Protein AF-A0A947AB11-F1 (afdb_monomer_lite)

Sequence (50 aa):
MEKPDQSIIIFDGVCNLCEYSVRFIVKNDRQARFKFHCLVSTLTLQSKTA

Structure (mmCIF, N/CA/C/O backbone):
data_AF-A0A947AB11-F1
#
_entry.id   AF-A0A947AB11-F1
#
loop_
_atom_site.group_PDB
_atom_site.id
_atom_site.type_symbol
_atom_site.label_a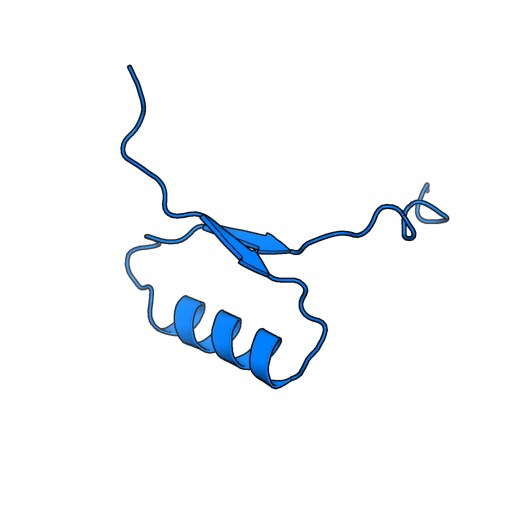tom_id
_atom_site.label_alt_id
_atom_site.label_comp_id
_atom_site.label_asym_id
_atom_site.label_entity_id
_atom_site.label_seq_id
_atom_site.pdbx_PDB_ins_code
_atom_site.Cartn_x
_atom_site.Cartn_y
_atom_site.Cartn_z
_atom_site.occupancy
_atom_site.B_iso_or_equiv
_atom_site.auth_seq_id
_atom_site.auth_comp_id
_atom_site.auth_asym_id
_atom_site.auth_atom_id
_atom_site.pdbx_PDB_model_num
ATOM 1 N N . MET A 1 1 ? -8.868 22.173 12.929 1.00 46.97 1 MET A N 1
ATOM 2 C CA . MET A 1 1 ? -9.165 20.886 13.592 1.00 46.97 1 MET A CA 1
ATOM 3 C C . MET A 1 1 ? -8.488 19.809 12.761 1.00 46.97 1 MET A C 1
ATOM 5 O O . MET A 1 1 ? -9.085 19.308 11.816 1.00 46.97 1 MET A O 1
ATOM 9 N N . GLU A 1 2 ? -7.195 19.586 13.000 1.00 59.25 2 GLU A N 1
ATOM 10 C CA . GLU A 1 2 ? -6.411 18.606 12.243 1.00 59.25 2 GLU A CA 1
ATOM 11 C C . GLU A 1 2 ? -6.817 17.205 12.700 1.00 59.25 2 GLU A C 1
ATOM 13 O O . GLU A 1 2 ? -6.837 16.886 13.888 1.00 59.25 2 GLU A O 1
ATOM 18 N N . LYS A 1 3 ? -7.307 16.426 11.738 1.00 61.06 3 LYS A N 1
ATOM 19 C CA . LYS A 1 3 ? -7.874 15.094 11.936 1.00 61.06 3 LYS A CA 1
ATOM 20 C C . LYS A 1 3 ? -6.722 14.148 12.304 1.00 61.06 3 LYS A C 1
ATOM 22 O O . LYS A 1 3 ? -5.675 14.272 11.675 1.00 61.06 3 LYS A O 1
ATOM 27 N N . PRO A 1 4 ? -6.891 13.238 13.284 1.00 55.22 4 PRO A N 1
ATOM 28 C CA . PRO A 1 4 ? -5.798 12.413 13.796 1.00 55.22 4 PRO A CA 1
ATOM 29 C C . PRO A 1 4 ? -5.051 11.726 12.653 1.00 55.22 4 PRO A C 1
ATOM 31 O O . PRO A 1 4 ? -5.691 11.163 11.759 1.00 55.22 4 PRO A O 1
ATOM 34 N N . ASP A 1 5 ? -3.721 11.831 12.707 1.00 64.19 5 ASP A N 1
ATOM 35 C CA . ASP A 1 5 ? -2.742 11.375 11.721 1.00 64.19 5 ASP A CA 1
ATOM 36 C C . ASP A 1 5 ? -3.125 10.032 11.094 1.00 64.19 5 ASP A C 1
ATOM 38 O O . ASP A 1 5 ? -2.871 8.954 11.638 1.00 64.19 5 ASP A O 1
ATOM 42 N N . GLN A 1 6 ? -3.751 10.084 9.917 1.00 71.88 6 GLN A N 1
ATOM 43 C CA . GLN A 1 6 ? -3.931 8.886 9.110 1.00 71.88 6 GLN A CA 1
ATOM 44 C C . GLN A 1 6 ? -2.558 8.530 8.549 1.00 71.88 6 GLN A C 1
ATOM 46 O O . GLN A 1 6 ? -2.004 9.281 7.751 1.00 71.88 6 GLN A O 1
ATOM 51 N N . SER A 1 7 ? -1.994 7.400 8.969 1.00 85.81 7 SER A N 1
ATOM 52 C CA . SER A 1 7 ? -0.692 6.955 8.476 1.00 85.81 7 SER A CA 1
ATOM 53 C C . SER A 1 7 ? -0.809 6.556 7.000 1.00 85.81 7 SER A C 1
ATOM 55 O O . SER A 1 7 ? -1.491 5.586 6.662 1.00 85.81 7 SER A O 1
ATOM 57 N N . ILE A 1 8 ? -0.175 7.321 6.109 1.00 88.06 8 ILE A N 1
ATOM 58 C CA . ILE A 1 8 ? -0.176 7.060 4.663 1.00 88.06 8 ILE A CA 1
ATOM 59 C C . ILE A 1 8 ? 1.112 6.325 4.291 1.00 88.06 8 ILE A C 1
ATOM 61 O O . ILE A 1 8 ? 2.211 6.809 4.548 1.00 88.06 8 ILE A O 1
ATOM 65 N N . ILE A 1 9 ? 0.967 5.163 3.661 1.00 88.19 9 ILE A N 1
ATOM 66 C CA . ILE A 1 9 ? 2.054 4.369 3.095 1.00 88.19 9 ILE A CA 1
ATOM 67 C C . ILE A 1 9 ? 2.084 4.619 1.587 1.00 88.19 9 ILE A C 1
ATOM 69 O O . ILE A 1 9 ? 1.135 4.290 0.871 1.00 88.19 9 ILE A O 1
ATOM 73 N N . ILE A 1 10 ? 3.184 5.195 1.110 1.00 8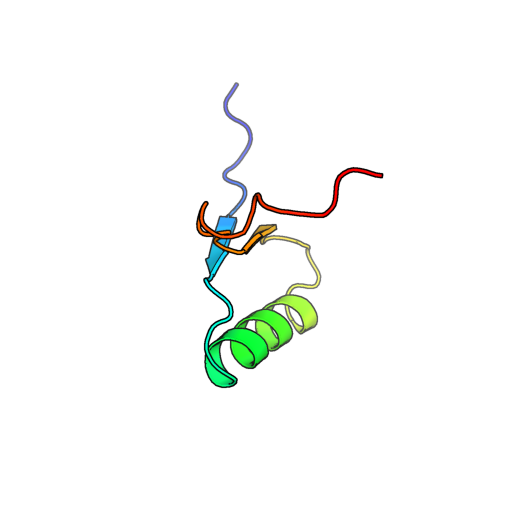7.81 10 ILE A N 1
ATOM 74 C CA . ILE A 1 10 ? 3.443 5.447 -0.310 1.00 87.81 10 ILE A CA 1
ATOM 75 C C . ILE A 1 10 ? 4.441 4.400 -0.810 1.00 87.81 10 ILE A C 1
ATOM 77 O O . ILE A 1 10 ? 5.470 4.183 -0.174 1.00 87.81 10 ILE A O 1
ATOM 81 N N . PHE A 1 11 ? 4.142 3.746 -1.931 1.00 86.06 11 PHE A N 1
ATOM 82 C CA . PHE A 1 11 ? 4.993 2.708 -2.524 1.00 86.06 11 PHE A CA 1
ATOM 83 C C . PHE A 1 11 ? 4.968 2.791 -4.056 1.00 86.06 11 PHE A C 1
ATOM 85 O O . PHE A 1 11 ? 4.014 3.301 -4.624 1.00 86.06 11 PHE A O 1
ATOM 92 N N . ASP A 1 12 ? 6.000 2.306 -4.741 1.00 80.88 12 ASP A N 1
ATOM 93 C CA . ASP A 1 12 ? 6.140 2.380 -6.208 1.00 80.88 12 ASP A CA 1
ATOM 94 C C . ASP A 1 12 ? 5.768 1.077 -6.942 1.00 80.88 12 ASP A C 1
ATOM 96 O O . ASP A 1 12 ? 5.602 1.071 -8.157 1.00 80.88 12 ASP A O 1
ATOM 100 N N . GLY A 1 13 ? 5.613 -0.034 -6.217 1.00 70.88 13 GLY A N 1
ATOM 101 C CA . GLY A 1 13 ? 5.134 -1.307 -6.763 1.00 70.88 13 GLY A CA 1
ATOM 102 C C . GLY A 1 13 ? 6.066 -1.962 -7.789 1.00 70.88 13 GLY A C 1
ATOM 103 O O . 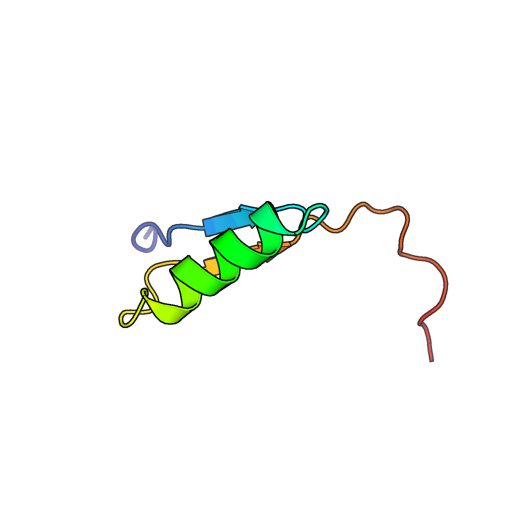GLY A 1 13 ? 5.636 -2.871 -8.491 1.00 70.88 13 GLY A O 1
ATOM 104 N N . VAL A 1 14 ? 7.330 -1.539 -7.882 1.00 75.69 14 VAL A N 1
ATOM 105 C CA . VAL A 1 14 ? 8.242 -1.946 -8.971 1.00 75.69 14 VAL A CA 1
ATOM 106 C C . VAL A 1 14 ? 8.916 -3.306 -8.754 1.00 75.69 14 VAL A C 1
ATOM 108 O O . VAL A 1 14 ? 9.589 -3.815 -9.648 1.00 75.69 14 VAL A O 1
ATOM 111 N N . CYS A 1 15 ? 8.757 -3.906 -7.571 1.00 83.00 15 CYS A N 1
ATOM 112 C CA . CYS A 1 15 ? 9.418 -5.151 -7.194 1.00 83.00 15 CYS A CA 1
ATOM 113 C C . CYS A 1 15 ? 8.470 -6.144 -6.497 1.00 83.00 15 CYS A C 1
ATOM 115 O O . CYS A 1 15 ? 7.606 -5.742 -5.718 1.00 83.00 15 CYS A O 1
ATOM 117 N N . ASN A 1 16 ? 8.674 -7.455 -6.698 1.00 82.25 16 ASN A N 1
ATOM 118 C CA . ASN A 1 16 ? 7.861 -8.512 -6.060 1.00 82.25 16 ASN A CA 1
ATOM 119 C C . ASN A 1 16 ? 7.878 -8.428 -4.523 1.00 82.25 16 ASN A C 1
ATOM 121 O O . ASN A 1 16 ? 6.893 -8.747 -3.861 1.00 82.25 16 ASN A O 1
ATOM 125 N N . LEU A 1 17 ? 8.992 -7.964 -3.947 1.00 86.50 17 LEU A N 1
ATOM 126 C CA . LEU A 1 17 ? 9.111 -7.716 -2.511 1.00 86.50 17 LEU A CA 1
ATOM 127 C C . LEU A 1 17 ? 8.222 -6.544 -2.062 1.00 86.50 17 LEU A C 1
ATOM 129 O O . LEU A 1 17 ? 7.591 -6.619 -1.011 1.00 86.50 17 LEU A O 1
ATOM 133 N N . CYS A 1 18 ? 8.146 -5.485 -2.866 1.00 85.12 18 CYS A N 1
ATOM 134 C CA . CYS A 1 18 ? 7.377 -4.272 -2.620 1.00 85.12 18 CYS A CA 1
ATOM 135 C C . CYS A 1 18 ? 5.878 -4.610 -2.615 1.00 85.12 18 CYS A C 1
ATOM 137 O O . CYS A 1 18 ? 5.162 -4.301 -1.662 1.00 85.12 18 CYS A O 1
ATOM 139 N N . GLU A 1 19 ? 5.428 -5.349 -3.636 1.00 86.31 19 GLU A N 1
ATOM 140 C CA . GLU A 1 19 ? 4.060 -5.866 -3.723 1.00 86.31 19 GLU A CA 1
ATOM 141 C C . GLU A 1 19 ? 3.730 -6.804 -2.551 1.00 86.31 19 GLU A C 1
ATOM 143 O O . GLU A 1 19 ? 2.683 -6.664 -1.910 1.00 86.31 19 GLU A O 1
ATOM 148 N N . TYR A 1 20 ? 4.627 -7.744 -2.229 1.00 91.75 20 TYR A N 1
ATOM 149 C CA . TYR A 1 20 ? 4.427 -8.673 -1.117 1.00 91.75 20 TYR A CA 1
ATOM 150 C C . TYR A 1 20 ? 4.323 -7.946 0.227 1.00 91.75 20 TYR A C 1
ATOM 152 O O . TYR A 1 20 ? 3.444 -8.262 1.028 1.00 91.75 20 TYR A O 1
ATOM 160 N N . SER A 1 21 ? 5.167 -6.938 0.450 1.00 91.94 21 SER A N 1
ATOM 161 C CA . SER A 1 21 ? 5.182 -6.139 1.677 1.00 91.94 21 SER A CA 1
ATOM 162 C C . SER A 1 21 ? 3.862 -5.393 1.868 1.00 91.94 21 SER A C 1
ATOM 164 O O . SER A 1 21 ? 3.258 -5.478 2.935 1.00 91.94 21 SER A O 1
ATOM 166 N N . VAL A 1 22 ? 3.340 -4.742 0.822 1.00 91.12 22 VAL A N 1
ATOM 167 C CA . VAL A 1 22 ? 2.028 -4.072 0.879 1.00 91.12 22 VAL A CA 1
ATOM 168 C C . VAL A 1 22 ? 0.911 -5.075 1.157 1.00 91.12 22 VAL A C 1
ATOM 170 O O . VAL A 1 22 ? 0.091 -4.857 2.048 1.00 91.12 22 VAL A O 1
ATOM 173 N N . ARG A 1 23 ? 0.899 -6.217 0.458 1.00 91.44 23 ARG A N 1
ATOM 174 C CA . ARG A 1 23 ? -0.095 -7.280 0.686 1.00 91.44 23 ARG A CA 1
ATOM 175 C C . ARG A 1 23 ? -0.038 -7.845 2.101 1.00 91.44 23 ARG A C 1
ATOM 177 O O . ARG A 1 23 ? -1.087 -8.142 2.671 1.00 91.44 23 ARG A O 1
ATOM 184 N N . PHE A 1 24 ? 1.157 -8.008 2.660 1.00 94.56 24 PHE A N 1
ATOM 185 C CA . PHE A 1 24 ? 1.348 -8.458 4.035 1.00 94.56 24 PHE A CA 1
ATOM 186 C C . PHE A 1 24 ? 0.727 -7.467 5.024 1.00 94.56 24 PHE A C 1
ATOM 188 O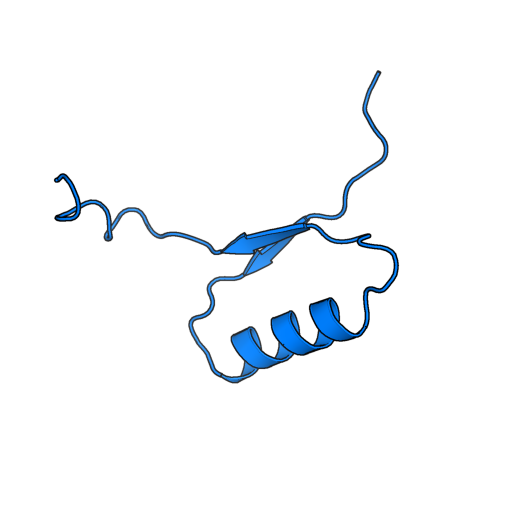 O . PHE A 1 24 ? -0.054 -7.876 5.883 1.00 94.56 24 PHE A O 1
ATOM 195 N N . ILE A 1 25 ? 0.995 -6.168 4.856 1.00 93.00 25 ILE A N 1
ATOM 196 C CA . ILE A 1 25 ? 0.450 -5.128 5.737 1.00 93.00 25 ILE A CA 1
ATOM 197 C C . ILE A 1 25 ? -1.077 -5.076 5.616 1.00 93.00 25 ILE A C 1
ATOM 199 O O . ILE A 1 25 ? -1.753 -5.115 6.637 1.00 93.00 25 ILE A O 1
ATOM 203 N N . VAL A 1 26 ? -1.638 -5.084 4.401 1.00 91.56 26 VAL A N 1
ATOM 204 C CA . VAL A 1 26 ? -3.100 -5.080 4.186 1.00 91.56 26 VAL A CA 1
ATOM 205 C C . VAL A 1 26 ? -3.777 -6.281 4.853 1.00 91.56 26 VAL A C 1
ATOM 207 O O . VAL A 1 26 ? -4.822 -6.130 5.479 1.00 91.56 26 VAL A O 1
ATOM 210 N N . LYS A 1 27 ? -3.185 -7.479 4.761 1.00 95.19 27 LYS A N 1
ATOM 211 C CA . LYS A 1 27 ? -3.734 -8.684 5.407 1.00 95.19 27 LYS A CA 1
ATOM 212 C C . LYS A 1 27 ? -3.703 -8.611 6.935 1.00 95.19 27 LYS A C 1
ATOM 214 O O . LYS A 1 27 ? -4.535 -9.246 7.582 1.00 95.19 27 LYS A O 1
ATOM 219 N N . ASN A 1 28 ? -2.748 -7.879 7.505 1.00 95.31 28 ASN A N 1
ATOM 220 C CA . ASN A 1 28 ? -2.530 -7.820 8.948 1.00 95.31 28 ASN A CA 1
ATOM 221 C C . ASN A 1 28 ? -3.111 -6.550 9.606 1.00 95.31 28 ASN A C 1
ATOM 223 O O . ASN A 1 28 ? -3.310 -6.527 10.821 1.00 95.31 28 ASN A O 1
ATOM 227 N N . ASP A 1 29 ? -3.442 -5.515 8.828 1.00 92.62 29 ASP A N 1
ATOM 228 C CA . ASP A 1 29 ? -4.064 -4.271 9.296 1.00 92.62 29 ASP A CA 1
ATOM 229 C C . ASP A 1 29 ? -5.594 -4.390 9.403 1.00 92.62 29 ASP A C 1
ATOM 231 O O . ASP A 1 29 ? -6.365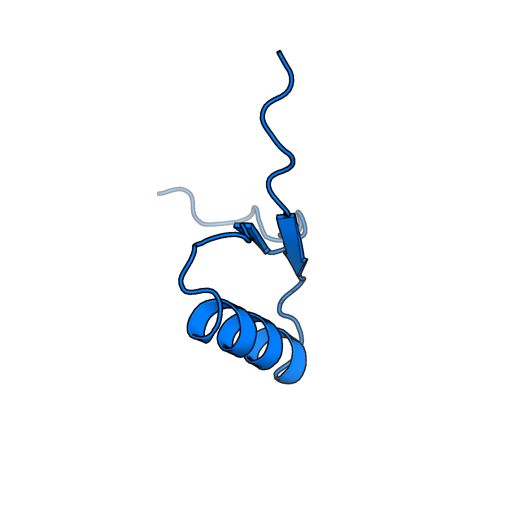 -3.812 8.638 1.00 92.62 29 ASP A O 1
ATOM 235 N N . ARG A 1 30 ? -6.056 -5.143 10.405 1.00 91.12 30 ARG A N 1
ATOM 236 C CA . ARG A 1 30 ? -7.494 -5.347 10.669 1.00 91.12 30 ARG A CA 1
ATOM 237 C C . ARG A 1 30 ? -8.256 -4.080 11.064 1.00 91.12 30 ARG A C 1
ATOM 239 O O . ARG A 1 30 ? -9.481 -4.077 11.017 1.00 91.12 30 ARG A O 1
ATOM 246 N N . GLN A 1 31 ? -7.552 -3.044 11.507 1.00 91.75 31 GLN A N 1
ATOM 247 C CA . GLN A 1 31 ? -8.148 -1.802 12.001 1.00 91.75 31 GLN A CA 1
ATOM 248 C C . GLN A 1 31 ? -8.123 -0.682 10.950 1.00 91.75 31 GLN A C 1
ATOM 250 O O . GLN A 1 31 ? -8.514 0.437 11.271 1.00 91.75 31 GLN A O 1
ATOM 255 N N . ALA A 1 32 ? -7.684 -0.974 9.716 1.00 87.56 32 ALA A N 1
ATOM 256 C CA . ALA A 1 32 ? -7.569 -0.004 8.625 1.00 87.56 32 ALA A CA 1
ATOM 257 C C . ALA A 1 32 ? -6.835 1.281 9.058 1.00 87.56 32 ALA A C 1
ATOM 259 O O . ALA A 1 32 ? -7.268 2.404 8.782 1.00 87.56 32 ALA A O 1
ATOM 260 N N . ARG A 1 33 ? -5.729 1.103 9.789 1.00 89.31 33 ARG A N 1
ATOM 261 C CA . ARG A 1 33 ? -4.895 2.188 10.316 1.00 89.31 33 ARG A CA 1
ATOM 262 C C . ARG A 1 33 ? -4.101 2.869 9.210 1.00 89.31 33 ARG A C 1
ATOM 264 O O . ARG A 1 33 ? -3.787 4.053 9.335 1.00 89.31 33 ARG A O 1
ATOM 271 N N . PHE A 1 34 ? -3.783 2.131 8.150 1.00 90.25 34 PHE A N 1
ATOM 272 C CA . PHE A 1 34 ? -2.963 2.612 7.051 1.00 90.25 34 PHE A CA 1
ATOM 273 C C . PHE A 1 34 ? -3.788 2.870 5.792 1.00 90.25 34 PHE A C 1
ATOM 275 O O . PHE A 1 34 ? -4.648 2.081 5.401 1.00 90.25 34 PHE A O 1
ATOM 282 N N . LYS A 1 35 ? -3.478 3.975 5.113 1.00 88.62 35 LYS A N 1
ATOM 283 C CA . LYS A 1 35 ? -3.919 4.226 3.737 1.00 88.62 35 LYS A CA 1
ATOM 284 C C . LYS A 1 35 ? -2.757 3.997 2.789 1.00 88.62 35 LYS A C 1
ATOM 286 O O . LYS A 1 35 ? -1.646 4.423 3.074 1.00 88.62 35 LYS A O 1
ATOM 291 N N . PHE A 1 36 ? -3.022 3.366 1.654 1.00 89.25 36 PHE A N 1
ATOM 292 C CA . PHE A 1 36 ? -1.997 3.012 0.676 1.00 89.25 36 PHE A CA 1
ATOM 293 C C . PHE A 1 36 ? -2.135 3.874 -0.577 1.00 89.25 36 PHE A C 1
ATOM 295 O O . PHE A 1 36 ? -3.245 4.067 -1.074 1.00 89.25 36 PHE A O 1
ATOM 302 N N . HIS A 1 37 ? -1.016 4.369 -1.101 1.00 87.62 37 HIS A N 1
ATOM 303 C CA . HIS A 1 37 ? -0.969 5.107 -2.360 1.00 87.62 37 HIS A CA 1
ATOM 304 C C . HIS A 1 37 ? 0.193 4.606 -3.220 1.00 87.62 37 HIS A C 1
ATOM 306 O O . HIS A 1 37 ? 1.316 4.486 -2.733 1.00 87.62 37 HIS A O 1
ATOM 312 N N . CYS A 1 38 ? -0.081 4.311 -4.490 1.00 85.50 38 CYS A N 1
ATOM 313 C CA . CYS A 1 38 ? 0.956 3.924 -5.441 1.00 85.50 38 CYS A CA 1
ATOM 314 C C . CYS A 1 38 ? 1.532 5.178 -6.111 1.00 85.50 38 CYS A C 1
ATOM 316 O O . CYS A 1 38 ? 0.765 6.033 -6.556 1.00 85.50 38 CYS A O 1
ATOM 318 N N . LEU A 1 39 ? 2.858 5.291 -6.204 1.00 83.12 39 LEU A N 1
ATOM 319 C CA . LEU A 1 39 ? 3.516 6.341 -6.975 1.00 83.12 39 LEU A CA 1
ATOM 320 C C . LEU A 1 39 ? 3.238 6.128 -8.463 1.00 83.12 39 LEU A C 1
ATOM 322 O O . LEU A 1 39 ? 3.875 5.3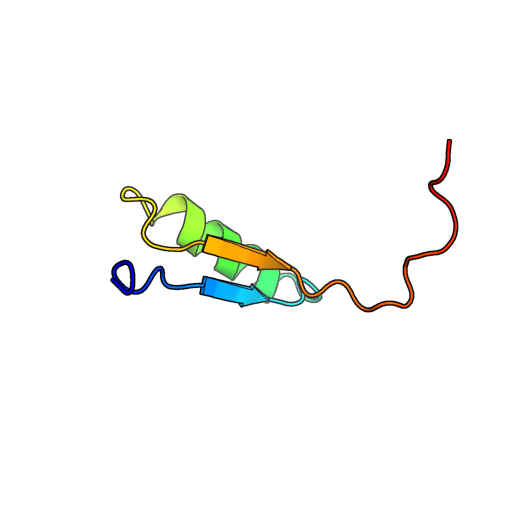20 -9.133 1.00 83.12 39 LEU A O 1
ATOM 326 N N . VAL A 1 40 ? 2.289 6.890 -8.996 1.00 68.12 40 VAL A N 1
ATOM 327 C CA . VAL A 1 40 ? 2.068 6.978 -10.437 1.00 68.12 40 VAL A CA 1
ATOM 328 C C . VAL A 1 40 ? 3.035 8.018 -10.990 1.00 68.12 40 VAL A C 1
ATOM 330 O O . VAL A 1 40 ? 2.819 9.220 -10.853 1.00 68.12 40 VAL A O 1
ATOM 333 N N . SER A 1 41 ? 4.125 7.563 -11.608 1.00 70.31 41 SER A N 1
ATOM 334 C CA . SER A 1 41 ? 4.966 8.449 -12.412 1.00 70.31 41 SER A CA 1
ATOM 335 C C . SER A 1 41 ? 4.152 8.989 -13.594 1.00 70.31 41 SER A C 1
ATOM 337 O O . SER A 1 41 ? 3.515 8.226 -14.328 1.00 70.31 41 SER A O 1
ATOM 339 N N . THR A 1 42 ? 4.202 10.308 -13.795 1.00 62.19 42 THR A N 1
ATOM 340 C CA . THR A 1 42 ? 3.476 11.098 -14.810 1.00 62.19 42 THR A CA 1
ATOM 341 C C . THR A 1 42 ? 3.714 10.647 -16.264 1.00 62.19 42 THR A C 1
ATOM 343 O O . THR A 1 42 ? 3.064 11.136 -17.181 1.00 62.19 42 THR A O 1
ATOM 346 N N . LEU A 1 43 ? 4.588 9.665 -16.503 1.00 56.50 43 LEU A N 1
ATOM 347 C CA . LEU A 1 43 ? 4.831 9.061 -17.818 1.00 56.50 43 LEU A CA 1
ATOM 348 C C . LEU A 1 43 ? 3.691 8.153 -18.324 1.00 56.50 43 LEU A C 1
ATOM 350 O O . LEU A 1 43 ? 3.739 7.711 -19.467 1.00 56.50 43 LEU A O 1
ATOM 354 N N . THR A 1 44 ? 2.662 7.876 -17.513 1.00 50.50 44 THR A N 1
ATOM 355 C CA . THR A 1 44 ? 1.533 6.991 -17.885 1.00 50.50 44 THR A CA 1
ATOM 356 C C . THR A 1 44 ? 0.220 7.713 -18.210 1.00 50.50 44 THR A C 1
ATOM 358 O O . THR A 1 44 ? -0.798 7.063 -18.442 1.00 50.50 44 THR A O 1
ATOM 361 N N . LEU A 1 45 ? 0.223 9.044 -18.343 1.00 55.75 45 LEU A N 1
ATOM 362 C CA . LEU A 1 45 ? -0.901 9.791 -18.926 1.00 55.75 45 LEU A CA 1
ATOM 363 C C . LEU A 1 45 ? -0.771 9.900 -20.453 1.00 55.75 45 LEU A C 1
ATOM 365 O O . LEU A 1 45 ? -0.754 10.993 -21.012 1.00 55.75 45 LEU A O 1
ATOM 369 N N . GLN A 1 46 ? -0.692 8.768 -21.145 1.00 55.53 46 GLN A N 1
ATOM 370 C CA . GLN A 1 46 ? -1.068 8.688 -22.555 1.00 55.53 46 GLN A CA 1
ATOM 371 C C . GLN A 1 46 ? -1.903 7.420 -22.740 1.00 55.53 46 GLN A C 1
ATOM 373 O O . GLN A 1 46 ? -1.454 6.317 -22.442 1.00 55.53 46 GLN A O 1
ATOM 378 N N . SER A 1 47 ? -3.118 7.601 -23.259 1.00 48.56 47 SER A N 1
ATOM 379 C CA . SER A 1 47 ? -4.040 6.572 -23.764 1.00 48.56 47 SER A CA 1
ATOM 380 C C . SER A 1 47 ? -4.791 5.686 -22.755 1.00 48.56 47 SER A C 1
ATOM 382 O O . SER A 1 47 ? -4.677 4.470 -22.798 1.00 48.56 47 SER A O 1
ATOM 384 N N . LYS A 1 48 ? -5.667 6.282 -21.933 1.00 48.00 48 LYS A N 1
ATOM 385 C CA . LYS A 1 48 ? -7.023 5.736 -21.671 1.00 48.00 48 LYS A CA 1
ATOM 386 C C . LYS A 1 48 ? -8.017 6.879 -21.443 1.00 48.00 48 LYS A C 1
ATOM 388 O O . LYS A 1 48 ? -8.585 7.035 -20.367 1.00 48.00 48 LYS A O 1
ATOM 393 N N . THR A 1 49 ? -8.195 7.704 -22.467 1.00 48.38 49 THR A N 1
ATOM 394 C CA . THR A 1 49 ? -9.424 8.474 -22.671 1.00 48.38 49 THR A CA 1
ATOM 395 C C . THR A 1 49 ? -10.280 7.659 -23.633 1.00 48.38 49 THR A C 1
ATOM 397 O O . THR A 1 49 ? -9.814 7.421 -24.739 1.00 48.38 49 THR A O 1
ATOM 400 N N . ALA A 1 50 ? -11.465 7.252 -23.162 1.00 38.75 50 ALA A N 1
ATOM 401 C CA . ALA A 1 50 ? -12.625 6.736 -23.905 1.00 38.75 50 ALA A CA 1
ATOM 402 C C . ALA A 1 50 ? -12.386 5.625 -24.947 1.00 38.75 50 ALA A C 1
ATOM 404 O O . ALA A 1 50 ? -11.864 5.907 -26.044 1.00 38.75 50 ALA A O 1
#

Foldseek 3Di:
DDDPDQAEDEFAPPDPVRVVVVVVCVVVCPVNSYDYDHDDDPPPPDDDDD

Radius of gyration: 14.37 Å; chains: 1; bounding box: 22×30×38 Å

pLDDT: mean 77.21, std 16.26, range [38.75, 95.31]

Secondary structure (DSSP, 8-state):
-PPP--EEEEE---SHHHHHHHHHHHHH-TT--EEEEE---GGG-SS---